Protein AF-A0A2W7TNK2-F1 (afdb_monomer)

Solvent-accessible surface area (backbone atoms only — not comparable to full-atom values): 6602 Å² total; per-residue (Å²): 133,85,77,79,74,68,55,75,65,72,37,73,95,37,29,59,63,49,52,48,51,50,50,52,50,54,53,50,50,50,51,48,51,68,58,57,78,72,53,95,67,97,65,60,70,71,51,51,52,51,53,49,38,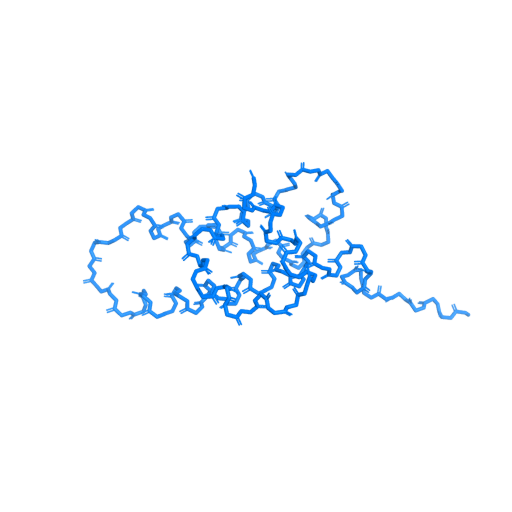49,52,56,40,62,76,41,67,84,44,63,78,59,63,70,53,82,57,87,78,30,82,50,52,52,33,48,49,64,47,46,78,81,41,42,78,70,48,58,79,66,47,82,41,73,71,50,40,55,54,47,54,66,50,75,103

Sequence (109 aa):
MLLYFRPWFKKEQFCKKIRFAKLVLSITERIIQQKYEGQVGKVADATESIIWNYSMLKSRYMYKVYWVDVAPCSSNERYLKKLVPYIADELNSYLSDDELVEQFSRIAS

Secondary structure (DSSP, 8-state):
-------GGGSHHHHHHHHHHHHHHHHHHHHHHHHHSS--S---HHHHHHHHHHHHHHHHHT-GGGTS--STT-HHHHHHHHHGGGSHHHHHTTTTSHHHHHHHHHHH-

pLDDT: mean 74.06, std 13.02, range [37.75, 91.62]

Radius of gyration: 15.34 Å; Cα contacts (8 Å, |Δi|>4): 72; chains: 1; bounding box: 29×29×57 Å

Organism: NCBI:txid1004304

Foldseek 3Di:
DPPPPPPPCPPPLNVLVLVLLVVLLVLLVVVCCVPPVPDPDDPPDLNCQSVVLSVVLVVCSPPVVQRPPPDQPGPNLVSCLSRCVVRVVVVVVVPPDPSSVVVSVSSPD

Nearest PDB structures (foldseek):
  6o72-assembly1_A  TM=2.523E-01  e=8.579E+00  Parus major

Structure (mmCIF, N/CA/C/O backbone):
data_AF-A0A2W7TNK2-F1
#
_entry.id   AF-A0A2W7TNK2-F1
#
loop_
_atom_site.group_PDB
_atom_site.id
_atom_site.type_symbol
_atom_site.label_atom_id
_atom_site.label_alt_id
_atom_site.label_comp_id
_atom_site.label_asym_id
_atom_site.label_entity_id
_atom_site.label_seq_id
_atom_site.pdbx_PDB_ins_code
_atom_site.Cartn_x
_atom_site.Cartn_y
_atom_site.Cartn_z
_atom_site.occupancy
_atom_site.B_iso_or_equiv
_atom_site.auth_seq_id
_atom_site.auth_comp_id
_atom_site.auth_asym_id
_atom_site.auth_atom_id
_atom_site.pdbx_PDB_model_num
ATOM 1 N N . MET A 1 1 ? 13.760 14.342 -32.864 1.00 37.75 1 MET A N 1
ATOM 2 C CA . MET A 1 1 ? 13.080 13.108 -32.415 1.00 37.75 1 MET A CA 1
ATOM 3 C C . MET A 1 1 ? 12.784 13.267 -30.926 1.00 37.75 1 MET A C 1
ATOM 5 O O . MET A 1 1 ? 13.675 13.062 -30.113 1.00 37.75 1 MET A O 1
ATOM 9 N N . LEU A 1 2 ? 11.595 13.769 -30.563 1.00 42.09 2 LEU A N 1
ATOM 10 C CA . LEU A 1 2 ? 11.202 13.881 -29.155 1.00 42.09 2 LEU A CA 1
ATOM 11 C C . LEU A 1 2 ? 10.987 12.463 -28.619 1.00 42.09 2 LEU A C 1
ATOM 13 O O . LEU A 1 2 ? 9.961 11.839 -28.880 1.00 42.09 2 LEU A O 1
ATOM 17 N N . LEU A 1 3 ? 11.983 11.944 -27.904 1.00 47.88 3 LEU A N 1
ATOM 18 C CA . LEU A 1 3 ? 11.822 10.785 -27.038 1.00 47.88 3 LEU A CA 1
ATOM 19 C C . LEU A 1 3 ? 10.714 11.137 -26.046 1.00 47.88 3 LEU A C 1
ATOM 21 O O . LEU A 1 3 ? 10.939 11.877 -25.090 1.00 47.88 3 LEU A O 1
ATOM 25 N N . TYR A 1 4 ? 9.503 10.642 -26.299 1.00 53.75 4 TYR A N 1
ATOM 26 C CA . TYR A 1 4 ? 8.426 10.630 -25.323 1.00 53.75 4 TYR A CA 1
ATOM 27 C C . TYR A 1 4 ? 8.915 9.805 -24.135 1.00 53.75 4 TYR A C 1
ATOM 29 O O . TYR A 1 4 ? 8.724 8.588 -24.074 1.00 53.75 4 TYR A O 1
ATOM 37 N N . PHE A 1 5 ? 9.582 10.465 -23.190 1.00 59.50 5 PHE A N 1
ATOM 38 C CA . PHE A 1 5 ? 9.868 9.917 -21.880 1.00 59.50 5 PHE A CA 1
ATOM 39 C C . PHE A 1 5 ? 8.517 9.705 -21.204 1.00 59.50 5 PHE A C 1
ATOM 41 O O . PHE A 1 5 ? 8.021 10.561 -20.472 1.00 59.50 5 PHE A O 1
ATOM 48 N N . ARG A 1 6 ? 7.881 8.556 -21.478 1.00 59.94 6 ARG A N 1
ATOM 49 C CA . ARG A 1 6 ? 6.765 8.091 -20.661 1.00 59.94 6 ARG A CA 1
ATOM 50 C C . ARG A 1 6 ? 7.265 8.149 -19.218 1.00 59.94 6 ARG A C 1
ATOM 52 O O . ARG A 1 6 ? 8.353 7.620 -18.949 1.00 59.94 6 ARG A O 1
ATOM 59 N N . PRO A 1 7 ? 6.519 8.799 -18.307 1.00 67.19 7 PRO A N 1
ATOM 60 C CA . PRO A 1 7 ? 6.898 8.837 -16.909 1.00 67.19 7 PRO A CA 1
ATOM 61 C C . PRO A 1 7 ? 7.227 7.420 -16.454 1.00 67.19 7 PRO A C 1
ATOM 63 O O . PRO A 1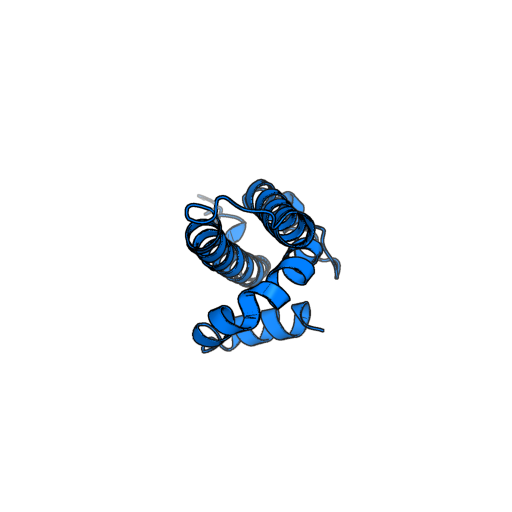 7 ? 6.533 6.477 -16.831 1.00 67.19 7 PRO A O 1
ATOM 66 N N . TRP A 1 8 ? 8.309 7.244 -15.701 1.00 70.62 8 TRP A N 1
ATOM 67 C CA . TRP A 1 8 ? 8.822 5.910 -15.373 1.00 70.62 8 TRP A CA 1
ATOM 68 C C . TRP A 1 8 ? 7.759 5.020 -14.700 1.00 70.62 8 TRP A C 1
ATOM 70 O O . TRP A 1 8 ? 7.748 3.820 -14.941 1.00 70.62 8 TRP A O 1
ATOM 80 N N . PHE A 1 9 ? 6.822 5.613 -13.953 1.00 65.81 9 PHE A N 1
ATOM 81 C CA . PHE A 1 9 ? 5.680 4.941 -13.322 1.00 65.81 9 PHE A CA 1
ATOM 82 C C . PHE A 1 9 ? 4.566 4.513 -14.300 1.00 65.81 9 PHE A C 1
ATOM 84 O O . PHE A 1 9 ? 3.712 3.709 -13.943 1.00 65.81 9 PHE A O 1
ATOM 91 N N . LYS A 1 10 ? 4.563 5.036 -15.534 1.00 65.69 10 LYS A N 1
ATOM 92 C CA . LYS A 1 10 ? 3.686 4.614 -16.643 1.00 65.69 10 LYS A CA 1
ATOM 93 C C . LYS A 1 10 ? 4.312 3.512 -17.509 1.00 65.69 10 LYS A C 1
ATOM 95 O O . LYS A 1 10 ? 3.725 3.132 -18.520 1.00 65.69 10 LYS A O 1
ATOM 100 N N . LYS A 1 11 ? 5.510 3.019 -17.169 1.00 69.06 11 LYS A N 1
ATOM 101 C CA . LYS A 1 11 ? 6.059 1.807 -17.793 1.00 69.06 11 LYS A CA 1
ATOM 102 C C . LYS A 1 11 ? 5.320 0.595 -17.228 1.00 69.06 11 LYS A C 1
ATOM 104 O O . LYS A 1 11 ? 5.171 0.491 -16.014 1.00 69.06 11 LYS A O 1
ATOM 109 N N . GLU A 1 12 ? 4.891 -0.310 -18.100 1.00 66.12 12 GLU A N 1
ATOM 110 C CA . GLU A 1 12 ? 4.038 -1.464 -17.775 1.00 66.12 12 GLU A CA 1
ATOM 111 C C . GLU A 1 12 ? 4.574 -2.294 -16.597 1.00 66.12 12 GLU A C 1
ATOM 113 O O . GLU A 1 12 ? 3.850 -2.548 -15.638 1.00 66.12 12 GLU A O 1
ATOM 118 N N . GLN A 1 13 ? 5.887 -2.551 -16.582 1.00 65.88 13 GLN A N 1
ATOM 119 C CA . GLN A 1 13 ? 6.589 -3.287 -15.520 1.00 65.88 13 GLN A CA 1
ATOM 120 C C . GLN A 1 13 ? 6.488 -2.671 -14.108 1.00 65.88 13 GLN A C 1
ATOM 122 O O . GLN A 1 13 ? 6.670 -3.371 -13.115 1.00 65.88 13 GLN A O 1
ATOM 127 N N . PHE A 1 14 ? 6.212 -1.368 -13.995 1.00 65.69 14 PHE A N 1
ATOM 128 C CA . PHE A 1 14 ? 6.069 -0.668 -12.709 1.00 65.69 14 PHE A CA 1
ATOM 129 C C . PHE A 1 14 ? 4.631 -0.234 -12.434 1.00 65.69 14 PHE A C 1
ATOM 131 O O . PHE A 1 14 ? 4.271 0.029 -11.287 1.00 65.69 14 PHE A O 1
ATOM 138 N N . CYS A 1 15 ? 3.803 -0.170 -13.477 1.00 71.06 15 CYS A N 1
ATOM 139 C CA . CYS A 1 15 ? 2.464 0.386 -13.402 1.00 71.06 15 CYS A CA 1
ATOM 140 C C . CYS A 1 15 ? 1.578 -0.411 -12.436 1.00 71.06 15 CYS A C 1
ATOM 142 O O . CYS A 1 15 ? 0.896 0.194 -11.613 1.00 71.06 15 CYS A O 1
ATOM 144 N N . LYS A 1 16 ? 1.662 -1.749 -12.450 1.00 77.12 16 LYS A N 1
ATOM 145 C CA . LYS A 1 16 ? 0.843 -2.618 -11.585 1.00 77.12 16 LYS A CA 1
ATOM 146 C C . LYS A 1 16 ? 1.195 -2.470 -10.102 1.00 77.12 16 LYS A C 1
ATOM 148 O O . LYS A 1 16 ? 0.325 -2.168 -9.289 1.00 77.12 16 LYS A O 1
ATOM 153 N N . LYS A 1 17 ? 2.485 -2.571 -9.753 1.00 78.69 17 LYS A N 1
ATOM 154 C CA . LYS A 1 17 ? 2.968 -2.408 -8.366 1.00 78.69 17 LYS A CA 1
ATOM 155 C C . LYS A 1 17 ? 2.633 -1.029 -7.793 1.00 78.69 17 LYS A C 1
ATOM 157 O O . LYS A 1 17 ? 2.207 -0.919 -6.647 1.00 78.69 17 LYS A O 1
ATOM 162 N N . ILE A 1 18 ? 2.791 0.021 -8.601 1.00 81.25 18 ILE A N 1
ATOM 163 C CA . ILE A 1 18 ? 2.493 1.399 -8.194 1.00 81.25 18 ILE A CA 1
ATOM 164 C C . ILE A 1 18 ? 0.983 1.610 -8.060 1.00 81.25 18 ILE A C 1
ATOM 166 O O . ILE A 1 18 ? 0.550 2.210 -7.082 1.00 81.25 18 ILE A O 1
ATOM 170 N N . ARG A 1 19 ? 0.162 1.091 -8.986 1.00 83.06 19 ARG A N 1
ATOM 171 C CA . ARG A 1 19 ? -1.308 1.136 -8.870 1.00 83.06 19 ARG A CA 1
ATOM 172 C C . ARG A 1 19 ? -1.779 0.455 -7.587 1.00 83.06 19 ARG A C 1
ATOM 174 O O . ARG A 1 19 ? -2.545 1.062 -6.843 1.00 83.06 19 ARG A O 1
ATOM 181 N N . PHE A 1 20 ? -1.268 -0.740 -7.296 1.00 85.31 20 PHE A N 1
ATOM 182 C CA . PHE A 1 20 ? -1.586 -1.461 -6.066 1.00 85.31 20 PHE A CA 1
ATOM 183 C C . PHE A 1 20 ? -1.164 -0.675 -4.819 1.00 85.31 20 PHE A C 1
ATOM 185 O O . PHE A 1 20 ? -1.969 -0.451 -3.921 1.00 85.31 20 PHE A O 1
ATOM 192 N N . ALA A 1 21 ? 0.064 -0.159 -4.782 1.00 87.94 21 ALA A N 1
ATOM 193 C CA . ALA A 1 21 ? 0.537 0.624 -3.645 1.00 87.94 21 ALA A CA 1
ATOM 194 C C . ALA A 1 21 ? -0.239 1.927 -3.435 1.00 87.94 21 ALA A C 1
ATOM 196 O O . ALA A 1 21 ? -0.467 2.325 -2.295 1.00 87.94 21 ALA A O 1
ATOM 197 N N . LYS A 1 22 ? -0.676 2.574 -4.520 1.00 88.62 22 LYS A N 1
ATOM 198 C CA . LYS A 1 22 ? -1.558 3.740 -4.450 1.00 88.62 22 LYS A CA 1
ATOM 199 C C . LYS A 1 22 ? -2.886 3.379 -3.796 1.00 88.62 22 LYS A C 1
ATOM 201 O O . LYS A 1 22 ? -3.343 4.114 -2.930 1.00 88.62 22 LYS A O 1
ATOM 206 N N . LEU A 1 23 ? -3.480 2.258 -4.204 1.00 89.06 23 LEU A N 1
ATOM 207 C CA . LEU A 1 23 ? -4.738 1.772 -3.647 1.00 89.06 23 LEU A CA 1
ATOM 208 C C . LEU A 1 23 ? -4.596 1.467 -2.153 1.00 89.06 23 LEU A C 1
ATOM 210 O O . LEU A 1 23 ? -5.392 1.962 -1.360 1.00 89.06 23 LEU A O 1
ATOM 214 N N . VAL A 1 24 ? -3.539 0.743 -1.767 1.00 90.19 24 VAL A N 1
ATOM 215 C CA . VAL A 1 24 ? -3.213 0.475 -0.358 1.00 90.19 24 VAL A CA 1
ATOM 216 C C . VAL A 1 24 ? -3.081 1.784 0.421 1.00 90.19 24 VAL A C 1
ATOM 218 O O . VAL A 1 24 ? -3.749 1.946 1.435 1.00 90.19 24 VAL A O 1
ATOM 221 N N . LEU A 1 25 ? -2.303 2.754 -0.076 1.00 91.62 25 LEU A N 1
ATOM 222 C CA . LEU A 1 25 ? -2.157 4.062 0.571 1.00 91.62 25 LEU A CA 1
ATOM 223 C C . LEU A 1 25 ? -3.497 4.782 0.749 1.00 91.62 25 LEU A C 1
ATOM 225 O O . LEU A 1 25 ? -3.750 5.299 1.831 1.00 91.62 25 LEU A O 1
ATOM 229 N N . SER A 1 26 ? -4.350 4.804 -0.276 1.00 90.94 26 SER A N 1
ATOM 230 C CA . SER A 1 26 ? -5.653 5.475 -0.212 1.00 90.94 26 SER A CA 1
ATOM 231 C C . SER A 1 26 ? -6.607 4.821 0.789 1.00 90.94 26 SER A C 1
ATOM 233 O O . SER A 1 26 ? -7.275 5.524 1.544 1.00 90.94 26 SER A O 1
ATOM 235 N N . ILE A 1 27 ? -6.661 3.487 0.832 1.00 89.88 27 ILE A N 1
ATOM 236 C CA . ILE A 1 27 ? -7.504 2.763 1.793 1.00 89.88 27 ILE A CA 1
ATOM 237 C C . ILE A 1 27 ? -6.969 2.957 3.216 1.00 89.88 27 ILE A C 1
ATOM 239 O O . ILE A 1 27 ? -7.735 3.288 4.121 1.00 89.88 27 ILE A O 1
ATOM 243 N N . THR A 1 28 ? -5.654 2.814 3.416 1.00 89.25 28 THR A N 1
ATOM 244 C CA . THR A 1 28 ? -5.023 3.024 4.724 1.00 89.25 28 THR A CA 1
ATOM 245 C C . THR A 1 28 ? -5.204 4.461 5.218 1.00 89.25 28 THR A C 1
ATOM 247 O O . THR A 1 28 ? -5.520 4.650 6.387 1.00 89.25 28 THR A O 1
ATOM 250 N N . GLU A 1 29 ? -5.070 5.472 4.352 1.00 90.25 29 GLU A N 1
ATOM 251 C CA . GLU A 1 29 ? -5.316 6.880 4.703 1.00 90.25 29 GLU A CA 1
ATOM 252 C C . GLU A 1 29 ? -6.757 7.091 5.182 1.00 90.25 29 GLU A C 1
ATOM 254 O O . GLU A 1 29 ? -6.966 7.708 6.226 1.00 90.25 29 GLU A O 1
ATOM 259 N N . ARG A 1 30 ? -7.739 6.497 4.490 1.00 88.50 30 ARG A N 1
ATOM 260 C CA . ARG A 1 30 ? -9.149 6.565 4.895 1.00 88.50 30 ARG A CA 1
ATOM 261 C C . ARG A 1 30 ? -9.388 5.917 6.258 1.00 88.50 30 ARG A C 1
ATOM 263 O O . ARG A 1 30 ? -10.080 6.497 7.088 1.00 88.50 30 ARG A O 1
ATOM 270 N N . ILE A 1 31 ? -8.816 4.738 6.503 1.00 85.31 31 ILE A N 1
ATOM 271 C CA . ILE A 1 31 ? -8.932 4.047 7.798 1.00 85.31 31 ILE A CA 1
ATOM 272 C C . ILE A 1 31 ? -8.279 4.873 8.906 1.00 85.31 31 ILE A C 1
ATOM 274 O O . ILE A 1 31 ? -8.853 4.986 9.989 1.00 85.31 31 ILE A O 1
ATOM 278 N N . ILE A 1 32 ? -7.112 5.472 8.636 1.00 85.12 32 ILE A N 1
ATOM 279 C CA . ILE A 1 32 ? -6.420 6.319 9.606 1.00 85.12 32 ILE A CA 1
ATOM 280 C C . ILE A 1 32 ? -7.297 7.519 9.983 1.00 85.12 32 ILE A C 1
ATOM 282 O O . ILE A 1 32 ? -7.511 7.770 11.166 1.00 85.12 32 ILE A O 1
ATOM 286 N N . GLN A 1 33 ? -7.857 8.214 8.992 1.00 83.88 33 GLN A N 1
ATOM 287 C CA . GLN A 1 33 ? -8.765 9.343 9.222 1.00 83.88 33 GLN A CA 1
ATOM 288 C C . GLN A 1 33 ? -10.007 8.915 10.017 1.00 83.88 33 GLN A C 1
ATOM 290 O O . GLN A 1 33 ? -10.333 9.520 11.033 1.00 83.88 33 GLN A O 1
ATOM 295 N N . GLN A 1 34 ? -10.660 7.817 9.620 1.00 80.06 34 GLN A N 1
ATOM 296 C CA . GLN A 1 34 ? -11.888 7.333 10.261 1.00 80.06 34 GLN A CA 1
ATOM 297 C C . GLN A 1 34 ? -11.686 6.870 11.709 1.00 80.06 34 GLN A C 1
ATOM 299 O O . GLN A 1 34 ? -12.557 7.097 12.548 1.00 80.06 34 GLN A O 1
ATOM 304 N N . LYS A 1 35 ? -10.571 6.194 12.011 1.00 74.00 35 LYS A N 1
ATOM 305 C CA . LYS A 1 35 ? -10.328 5.614 13.340 1.00 74.00 35 LYS A CA 1
ATOM 306 C C . LYS A 1 35 ? -9.619 6.570 14.297 1.00 74.00 35 LYS A C 1
ATOM 308 O O . LYS A 1 35 ? -9.862 6.477 15.498 1.00 74.00 35 LYS A O 1
ATOM 313 N N . TYR A 1 36 ? -8.781 7.485 13.803 1.00 63.34 36 TYR A N 1
ATOM 314 C CA . TYR A 1 36 ? -7.854 8.236 14.661 1.00 63.34 36 TYR A CA 1
ATOM 315 C C . TYR A 1 36 ? -8.120 9.738 14.762 1.00 63.34 36 TYR A C 1
ATOM 317 O O . TYR A 1 36 ? -7.677 10.335 15.738 1.00 63.34 36 TYR A O 1
ATOM 325 N N . GLU A 1 37 ? -8.902 10.351 13.867 1.00 56.44 37 GLU A N 1
ATOM 326 C CA . GLU A 1 37 ? -9.408 11.714 14.123 1.00 56.44 37 GLU A CA 1
ATOM 327 C C . GLU A 1 37 ? -10.555 11.719 15.159 1.00 56.44 37 GLU A C 1
ATOM 329 O O . GLU A 1 37 ? -10.892 12.769 15.699 1.00 56.44 37 GLU A O 1
ATOM 334 N N . GLY A 1 38 ? -11.122 10.546 15.494 1.00 51.25 38 GLY A N 1
ATOM 335 C CA . GLY A 1 38 ? -12.251 10.402 16.425 1.00 51.25 38 GLY A CA 1
ATOM 336 C C . GLY A 1 38 ? -11.959 9.783 17.803 1.00 51.25 38 GLY A C 1
ATOM 337 O O . GLY A 1 38 ? -12.820 9.866 18.678 1.00 51.25 38 GLY A O 1
ATOM 338 N N . GLN A 1 39 ? -10.798 9.156 18.043 1.00 51.03 39 GLN A N 1
ATOM 339 C CA . GLN A 1 39 ? -10.529 8.419 19.294 1.00 51.03 39 GLN A CA 1
ATOM 340 C C . GLN A 1 39 ? -9.478 9.098 20.186 1.00 51.03 39 GLN A C 1
ATOM 342 O O . GLN A 1 39 ? -8.274 8.938 20.007 1.00 51.03 39 GLN A O 1
ATOM 347 N N . VAL A 1 40 ? -9.952 9.789 21.228 1.00 46.28 40 VAL A N 1
ATOM 348 C CA . VAL A 1 40 ? -9.152 10.190 22.396 1.00 46.28 40 VAL A CA 1
ATOM 349 C C . VAL A 1 40 ? -9.122 9.012 23.378 1.00 46.28 40 VAL A C 1
ATOM 351 O O . VAL A 1 40 ? -9.960 8.911 24.269 1.00 46.28 40 VAL A O 1
ATOM 354 N N . GLY A 1 41 ? -8.201 8.063 23.200 1.00 47.94 41 GLY A N 1
ATOM 355 C CA . GLY A 1 41 ? -8.071 6.936 24.129 1.00 47.94 41 GLY A CA 1
ATOM 356 C C . GLY A 1 41 ? -7.102 5.854 23.663 1.00 47.94 41 GLY A C 1
ATOM 357 O O . GLY A 1 41 ? -7.015 5.569 22.478 1.00 47.94 41 GLY A O 1
ATOM 358 N N . LYS A 1 42 ? -6.360 5.278 24.618 1.00 52.25 42 LYS A N 1
ATOM 359 C CA . LYS A 1 42 ? -5.239 4.328 24.463 1.00 52.25 42 LYS A CA 1
ATOM 360 C C . LYS A 1 42 ? -5.444 3.266 23.367 1.00 52.25 42 LYS A C 1
ATOM 362 O O . LYS A 1 42 ? -5.974 2.192 23.634 1.00 52.25 42 LYS A O 1
ATOM 367 N N . VAL A 1 43 ? -4.903 3.515 22.177 1.00 52.75 43 VAL A N 1
ATOM 368 C CA . VAL A 1 43 ? -4.641 2.489 21.156 1.00 52.75 43 VAL A CA 1
ATOM 369 C C . VAL A 1 43 ? -3.226 2.730 20.629 1.00 52.75 43 VAL A C 1
ATOM 371 O O . VAL A 1 43 ? -3.063 3.323 19.571 1.00 52.75 43 VAL A O 1
ATOM 374 N N . ALA A 1 44 ? -2.202 2.374 21.409 1.00 54.72 44 ALA A N 1
ATOM 375 C CA . ALA A 1 44 ? -0.819 2.758 21.102 1.00 54.72 44 ALA A CA 1
ATOM 376 C C . ALA A 1 44 ? -0.145 1.794 20.102 1.00 54.72 44 ALA A C 1
ATOM 378 O O . ALA A 1 44 ? 0.227 2.209 19.013 1.00 54.72 44 ALA A O 1
ATOM 379 N N . ASP A 1 45 ? -0.100 0.486 20.362 1.00 60.66 45 ASP A N 1
ATOM 380 C CA . ASP A 1 45 ? 0.884 -0.352 19.648 1.00 60.66 45 ASP A CA 1
ATOM 381 C C . ASP A 1 45 ? 0.535 -0.703 18.187 1.00 60.66 45 ASP A C 1
ATOM 383 O O . ASP A 1 45 ? 1.351 -0.536 17.277 1.00 60.66 45 ASP A O 1
ATOM 387 N N . ALA A 1 46 ? -0.680 -1.194 17.914 1.00 59.19 46 ALA A N 1
ATOM 388 C CA . ALA A 1 46 ? -1.064 -1.574 16.545 1.00 59.19 46 ALA A CA 1
ATOM 389 C C . ALA A 1 46 ? -1.259 -0.344 15.638 1.00 59.19 46 ALA A C 1
ATOM 391 O O . ALA A 1 46 ? -0.941 -0.378 14.449 1.00 59.19 46 ALA A O 1
ATOM 392 N N . THR A 1 47 ? -1.740 0.751 16.224 1.00 67.81 47 THR A N 1
ATOM 393 C CA . THR A 1 47 ? -1.947 2.043 15.564 1.00 67.81 47 THR A CA 1
ATOM 394 C C . THR A 1 47 ? -0.628 2.676 15.147 1.00 67.81 47 THR A C 1
ATOM 396 O O . THR A 1 47 ? -0.490 3.080 13.992 1.00 67.81 47 THR A O 1
ATOM 399 N N . GLU A 1 48 ? 0.361 2.710 16.043 1.00 73.31 48 GLU A N 1
ATOM 400 C CA . GLU A 1 48 ? 1.695 3.227 15.731 1.00 73.31 48 GLU A CA 1
ATOM 401 C C . GLU A 1 48 ? 2.353 2.410 14.616 1.00 73.31 48 GLU A C 1
ATOM 403 O O . GLU A 1 48 ? 2.925 2.983 13.688 1.00 73.31 48 GLU A O 1
ATOM 408 N N . SER A 1 49 ? 2.182 1.083 14.625 1.00 81.6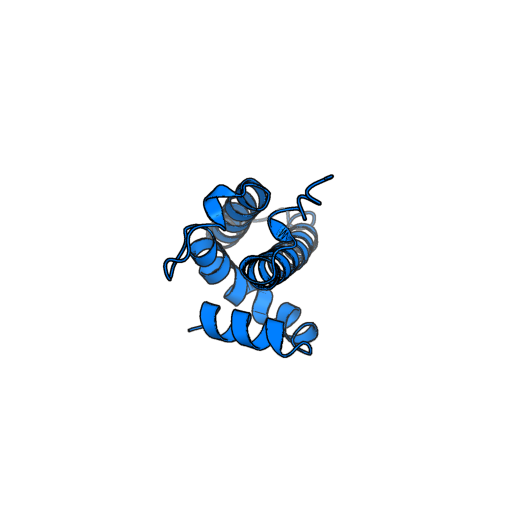2 49 SER A N 1
ATOM 409 C CA . SER A 1 49 ? 2.676 0.212 13.555 1.00 81.62 49 SER A CA 1
ATOM 410 C C . SER A 1 49 ? 2.027 0.526 12.197 1.00 81.62 49 SER A C 1
ATOM 412 O O . SER A 1 49 ? 2.739 0.679 11.200 1.00 81.62 49 SER A O 1
ATOM 414 N N . ILE A 1 50 ? 0.700 0.679 12.117 1.00 85.94 50 ILE A N 1
ATOM 415 C CA . ILE A 1 50 ? 0.008 1.002 10.852 1.00 85.94 50 ILE A CA 1
ATOM 416 C C . ILE A 1 50 ? 0.410 2.394 10.349 1.00 85.94 50 ILE A C 1
ATOM 418 O O . ILE A 1 50 ? 0.785 2.533 9.182 1.00 85.94 50 ILE A O 1
ATOM 422 N N . ILE A 1 51 ? 0.392 3.409 11.219 1.00 86.06 51 ILE A N 1
ATOM 423 C CA . ILE A 1 51 ? 0.749 4.793 10.868 1.00 86.06 51 ILE A CA 1
ATOM 424 C C . ILE A 1 51 ? 2.210 4.878 10.416 1.00 86.06 51 ILE A C 1
ATOM 426 O O . ILE A 1 51 ? 2.508 5.558 9.429 1.00 86.06 51 ILE A O 1
ATOM 430 N N . TRP A 1 52 ? 3.119 4.160 11.078 1.00 88.75 52 TRP A N 1
ATOM 431 C CA . TRP A 1 52 ? 4.523 4.091 10.683 1.00 88.75 52 TRP A CA 1
ATOM 432 C C . TRP A 1 52 ? 4.687 3.473 9.293 1.00 88.75 52 TRP A C 1
ATOM 434 O O . TRP A 1 52 ? 5.278 4.092 8.407 1.00 88.75 52 TRP A O 1
ATOM 444 N N . ASN A 1 53 ? 4.125 2.281 9.060 1.00 90.06 53 ASN A N 1
ATOM 445 C CA . ASN A 1 53 ? 4.230 1.606 7.762 1.00 90.06 53 ASN A CA 1
ATOM 446 C C . ASN A 1 53 ? 3.589 2.438 6.637 1.00 90.06 53 ASN A C 1
ATOM 448 O O . ASN A 1 53 ? 4.159 2.541 5.549 1.00 90.06 53 ASN A O 1
ATOM 452 N N . TYR A 1 54 ? 2.457 3.089 6.914 1.00 91.31 54 TYR A N 1
ATOM 453 C CA . TYR A 1 54 ? 1.810 4.039 6.011 1.00 91.31 54 TYR A CA 1
ATOM 454 C C . TYR A 1 54 ? 2.721 5.223 5.675 1.00 91.31 54 TYR A C 1
ATOM 456 O O . TYR A 1 54 ? 2.953 5.508 4.500 1.00 91.31 54 TYR A O 1
ATOM 464 N N . SER A 1 55 ? 3.294 5.878 6.685 1.00 88.94 55 SER A N 1
ATOM 465 C CA . SER A 1 55 ? 4.173 7.043 6.512 1.00 88.94 55 SER A CA 1
ATOM 466 C C . SER A 1 55 ? 5.434 6.689 5.718 1.00 88.94 55 SER A C 1
ATOM 468 O O . SER A 1 55 ? 5.856 7.426 4.820 1.00 88.94 55 SER A O 1
ATOM 470 N N . MET A 1 56 ? 6.007 5.515 5.986 1.00 90.44 56 MET A N 1
ATOM 471 C CA . MET A 1 56 ? 7.168 5.003 5.261 1.00 90.44 56 MET A CA 1
ATOM 472 C C . MET A 1 56 ? 6.841 4.665 3.804 1.00 90.44 56 MET A C 1
ATOM 474 O O . MET A 1 56 ? 7.614 5.015 2.913 1.00 90.44 56 MET A O 1
ATOM 478 N N . LEU A 1 57 ? 5.689 4.049 3.530 1.00 90.12 57 LEU A N 1
ATOM 479 C CA . LEU A 1 57 ? 5.256 3.782 2.158 1.00 90.12 57 LEU A CA 1
ATOM 480 C C . LEU A 1 57 ? 4.926 5.084 1.410 1.00 90.12 57 LEU A C 1
ATOM 482 O O . LEU A 1 57 ? 5.378 5.268 0.280 1.00 90.12 57 LEU A O 1
ATOM 486 N N . LYS A 1 58 ? 4.202 6.018 2.043 1.00 89.81 58 LYS A N 1
ATOM 487 C CA . LYS A 1 58 ? 3.802 7.313 1.461 1.00 89.81 58 LYS A CA 1
ATOM 488 C C . LYS A 1 58 ? 5.017 8.159 1.097 1.00 89.81 58 LYS A C 1
ATOM 490 O O . LYS A 1 58 ? 5.099 8.658 -0.024 1.00 89.81 58 LYS A O 1
ATOM 495 N N . SER A 1 59 ? 5.994 8.257 2.001 1.00 86.62 59 SER A N 1
ATOM 496 C CA . SER A 1 59 ? 7.238 8.998 1.755 1.00 86.62 59 SER A CA 1
ATOM 497 C C . SER A 1 59 ? 8.094 8.391 0.641 1.00 86.62 59 SER A C 1
ATOM 499 O O . SER A 1 59 ? 8.899 9.101 0.060 1.00 86.62 59 SER A O 1
ATOM 501 N N . ARG A 1 60 ? 7.923 7.109 0.293 1.00 85.19 60 ARG A N 1
ATOM 502 C CA . ARG A 1 60 ? 8.724 6.415 -0.737 1.00 85.19 60 ARG A CA 1
ATOM 503 C C . ARG A 1 60 ? 7.985 6.202 -2.055 1.00 85.19 60 ARG A C 1
ATOM 505 O O . ARG A 1 60 ? 8.620 5.936 -3.074 1.00 85.19 60 ARG A O 1
ATOM 512 N N . TYR A 1 61 ? 6.664 6.359 -2.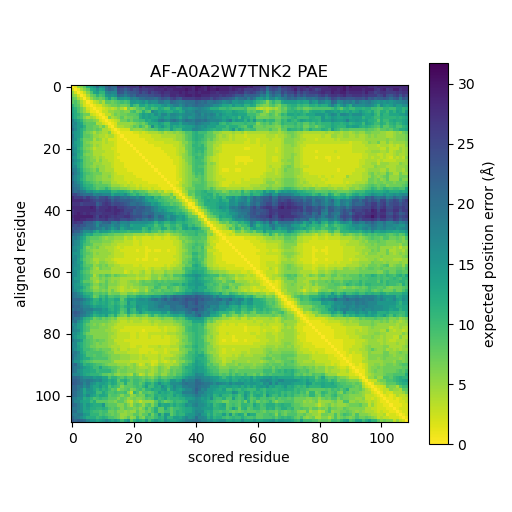064 1.00 82.00 61 TYR A N 1
ATOM 513 C CA . TYR A 1 61 ? 5.795 6.053 -3.200 1.00 82.00 61 TYR A CA 1
ATOM 514 C C . TYR A 1 61 ? 6.178 6.798 -4.491 1.00 82.00 61 TYR A C 1
ATOM 516 O O . TYR A 1 61 ? 6.184 6.194 -5.560 1.00 82.00 61 TYR A O 1
ATOM 524 N N . MET A 1 62 ? 6.588 8.068 -4.410 1.00 77.69 62 MET A N 1
ATOM 525 C CA . MET A 1 62 ? 6.950 8.864 -5.599 1.00 77.69 62 MET A CA 1
ATOM 526 C C . MET A 1 62 ? 8.422 8.740 -6.019 1.00 77.69 62 MET A C 1
ATOM 528 O O . MET A 1 62 ? 8.829 9.296 -7.042 1.00 77.69 62 MET A O 1
ATOM 532 N N . TYR A 1 63 ? 9.234 7.999 -5.268 1.00 77.31 63 TYR A N 1
ATOM 533 C CA . TYR A 1 63 ? 10.668 7.903 -5.507 1.00 77.31 63 TYR A CA 1
ATOM 534 C C . TYR A 1 63 ? 10.993 6.670 -6.344 1.00 77.31 63 TYR A C 1
ATOM 536 O O . TYR A 1 63 ? 10.951 5.535 -5.871 1.00 77.31 63 TYR A O 1
ATOM 544 N N . LYS A 1 64 ? 11.375 6.921 -7.602 1.00 72.81 64 LYS A N 1
ATOM 545 C CA . LYS A 1 64 ? 11.689 5.901 -8.612 1.00 72.81 64 LYS A CA 1
ATOM 546 C C . LYS A 1 64 ? 12.561 4.768 -8.075 1.00 72.81 64 LYS A C 1
ATOM 548 O O . LYS A 1 64 ? 12.228 3.611 -8.299 1.00 72.81 64 LYS A O 1
ATOM 553 N N . VAL A 1 65 ? 13.637 5.102 -7.358 1.00 74.94 65 VAL A N 1
ATOM 554 C CA . VAL A 1 65 ? 14.654 4.157 -6.858 1.00 74.94 65 VAL A CA 1
ATOM 555 C C . VAL A 1 65 ? 14.070 2.989 -6.051 1.00 74.94 65 VAL A C 1
ATOM 557 O O . VAL A 1 65 ? 14.590 1.886 -6.143 1.00 74.94 65 VAL A O 1
ATOM 560 N N . TYR A 1 66 ? 12.946 3.182 -5.354 1.00 72.56 66 TYR A N 1
ATOM 561 C CA . TYR A 1 66 ? 12.317 2.129 -4.545 1.00 72.56 66 TYR A CA 1
ATOM 562 C C . TYR A 1 66 ? 11.377 1.203 -5.330 1.00 72.56 66 TYR A C 1
ATOM 564 O O . TYR A 1 66 ? 10.854 0.240 -4.773 1.00 72.56 66 TYR A O 1
ATOM 572 N N . TRP A 1 67 ? 11.154 1.493 -6.613 1.00 74.31 67 TRP A N 1
ATOM 573 C CA . TRP A 1 67 ? 10.297 0.712 -7.510 1.00 74.31 67 TRP A CA 1
ATOM 574 C C . TRP A 1 67 ? 11.066 0.052 -8.649 1.00 74.31 67 TRP A C 1
ATOM 576 O O . TRP A 1 67 ? 10.551 -0.887 -9.248 1.00 74.31 67 TRP A O 1
ATOM 586 N N . VAL A 1 68 ? 12.273 0.542 -8.963 1.00 69.31 68 VAL A N 1
ATOM 587 C CA . VAL A 1 68 ? 13.136 -0.062 -9.996 1.00 69.31 68 VAL A CA 1
ATOM 588 C C . VAL A 1 68 ? 13.797 -1.345 -9.508 1.00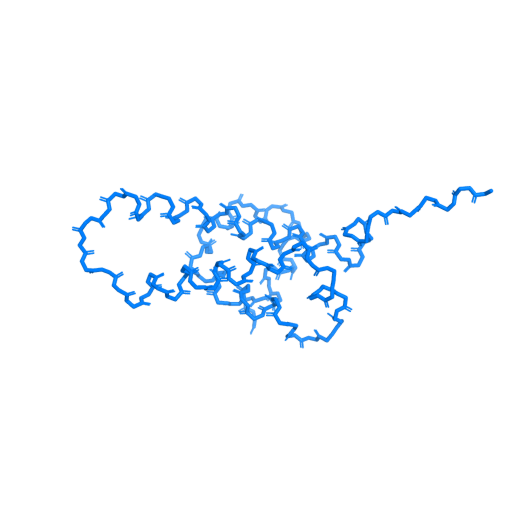 69.31 68 VAL A C 1
ATOM 590 O O . VAL A 1 68 ? 14.305 -2.104 -10.326 1.00 69.31 68 VAL A O 1
ATOM 593 N N . ASP A 1 69 ? 13.798 -1.583 -8.198 1.00 64.44 69 ASP A N 1
ATOM 594 C CA . ASP A 1 69 ? 14.342 -2.806 -7.634 1.00 64.44 69 ASP A CA 1
ATOM 595 C C . ASP A 1 69 ? 13.435 -3.991 -8.001 1.00 64.44 69 ASP A C 1
ATOM 597 O O . ASP A 1 69 ? 12.282 -4.091 -7.569 1.00 64.44 69 ASP A O 1
ATOM 601 N N . VAL A 1 70 ? 13.944 -4.843 -8.892 1.00 56.69 70 VAL A N 1
ATOM 602 C CA . VAL A 1 70 ? 13.234 -6.008 -9.442 1.00 56.69 70 VAL A CA 1
ATOM 603 C C . VAL A 1 70 ? 13.325 -7.215 -8.507 1.00 56.69 70 VAL A C 1
ATOM 605 O O . VAL A 1 70 ? 12.676 -8.232 -8.760 1.00 56.69 70 VAL A O 1
ATOM 608 N N . ALA A 1 71 ? 14.109 -7.108 -7.429 1.00 57.59 71 ALA A N 1
ATOM 609 C CA . ALA A 1 71 ? 14.246 -8.164 -6.446 1.00 57.59 71 ALA A CA 1
ATOM 610 C C . ALA A 1 71 ? 12.890 -8.476 -5.775 1.00 57.59 71 ALA A C 1
ATOM 612 O O . ALA A 1 71 ? 12.126 -7.558 -5.447 1.00 57.59 71 ALA A O 1
ATOM 613 N N . PRO A 1 72 ? 12.563 -9.763 -5.553 1.00 54.06 72 PRO A N 1
ATOM 614 C CA . PRO A 1 72 ? 11.482 -10.127 -4.647 1.00 54.06 72 PRO A CA 1
ATOM 615 C C . PRO A 1 72 ? 11.782 -9.564 -3.248 1.00 54.06 72 PRO A C 1
ATOM 617 O O . PRO A 1 72 ? 12.923 -9.620 -2.794 1.00 54.06 72 PRO A O 1
ATOM 620 N N . CYS A 1 73 ? 10.766 -9.017 -2.574 1.00 60.62 73 CYS A N 1
ATOM 621 C CA . CYS A 1 73 ? 10.870 -8.345 -1.273 1.00 60.62 73 CYS A CA 1
ATOM 622 C C . CYS A 1 73 ? 11.568 -6.976 -1.308 1.00 60.62 73 CYS A C 1
ATOM 624 O O . CYS A 1 73 ? 12.315 -6.631 -0.385 1.00 60.62 73 CYS A O 1
ATOM 626 N N . SER A 1 74 ? 11.291 -6.164 -2.334 1.00 68.31 74 SER A N 1
ATOM 627 C CA . SER A 1 74 ? 11.760 -4.773 -2.374 1.00 68.31 74 SER A CA 1
ATOM 628 C C . SER A 1 74 ? 11.355 -3.999 -1.108 1.00 68.31 74 SER A C 1
ATOM 630 O O . SER A 1 74 ? 10.397 -4.343 -0.405 1.00 68.31 74 SER A O 1
ATOM 632 N N . SER A 1 75 ? 12.071 -2.912 -0.806 1.00 69.88 75 SER A N 1
ATOM 633 C CA . SER A 1 75 ? 11.823 -2.124 0.411 1.00 69.88 75 SER A CA 1
ATOM 634 C C . SER A 1 75 ? 10.359 -1.669 0.549 1.00 69.88 75 SER A C 1
ATOM 636 O O . SER A 1 75 ? 9.856 -1.592 1.667 1.00 69.88 75 SER A O 1
ATOM 638 N N . ASN A 1 76 ? 9.656 -1.440 -0.568 1.00 79.62 76 ASN A N 1
ATOM 639 C CA . ASN A 1 76 ? 8.236 -1.081 -0.576 1.00 79.62 76 ASN A CA 1
ATOM 640 C C . ASN A 1 76 ? 7.301 -2.289 -0.431 1.00 79.62 76 ASN A C 1
ATOM 642 O O . ASN A 1 76 ? 6.280 -2.174 0.246 1.00 79.62 76 ASN A O 1
ATOM 646 N N . GLU A 1 77 ? 7.655 -3.452 -0.992 1.00 80.31 77 GLU A N 1
ATOM 647 C CA . GLU A 1 77 ? 6.894 -4.694 -0.783 1.00 80.31 77 GLU A CA 1
ATOM 648 C C . GLU A 1 77 ? 6.815 -5.046 0.708 1.00 80.31 77 GLU A C 1
ATOM 650 O O . GLU A 1 77 ? 5.772 -5.496 1.172 1.00 80.31 77 GLU A O 1
ATOM 655 N N . ARG A 1 78 ? 7.857 -4.740 1.495 1.00 84.94 78 ARG A N 1
ATOM 656 C CA . ARG A 1 78 ? 7.834 -4.906 2.958 1.00 84.94 78 ARG A CA 1
ATOM 657 C C . ARG A 1 78 ? 6.693 -4.133 3.626 1.00 84.94 78 ARG A C 1
ATOM 659 O O . ARG A 1 78 ? 5.993 -4.705 4.455 1.00 84.94 78 ARG A O 1
ATOM 666 N N . TYR A 1 79 ? 6.508 -2.856 3.291 1.00 88.00 79 TYR A N 1
ATOM 667 C CA . TYR A 1 79 ? 5.442 -2.045 3.892 1.00 88.00 79 TYR A CA 1
ATOM 668 C C . TYR A 1 79 ? 4.065 -2.485 3.401 1.00 88.00 79 TYR A C 1
ATOM 670 O O . TYR A 1 79 ? 3.130 -2.536 4.192 1.00 88.00 79 TYR A O 1
ATOM 678 N N . LEU A 1 80 ? 3.949 -2.889 2.132 1.00 87.69 80 LEU A N 1
ATOM 679 C CA . LEU A 1 80 ? 2.717 -3.477 1.603 1.00 87.69 80 LEU A CA 1
ATOM 680 C C . LEU A 1 80 ? 2.343 -4.758 2.362 1.00 87.69 80 LEU A C 1
ATOM 682 O O . LEU A 1 80 ? 1.217 -4.860 2.833 1.00 87.69 80 LEU A O 1
ATOM 686 N N . LYS A 1 81 ? 3.294 -5.677 2.589 1.00 87.19 81 LYS A N 1
ATOM 687 C CA . LYS A 1 81 ? 3.081 -6.899 3.391 1.00 87.19 81 LYS A CA 1
ATOM 688 C C . LYS A 1 81 ? 2.616 -6.608 4.815 1.00 87.19 81 LYS A C 1
ATOM 690 O O . LYS A 1 81 ? 1.888 -7.402 5.399 1.00 87.19 81 LYS A O 1
ATOM 695 N N . LYS A 1 82 ? 3.047 -5.482 5.388 1.00 88.12 82 LYS A N 1
ATOM 696 C CA . LYS A 1 82 ? 2.611 -5.053 6.719 1.00 88.12 82 LYS A CA 1
ATOM 697 C C . LYS A 1 82 ? 1.243 -4.385 6.699 1.00 88.12 82 LYS A C 1
ATOM 699 O O . LYS A 1 82 ? 0.506 -4.595 7.643 1.00 88.12 82 LYS A O 1
ATOM 704 N N . LEU A 1 83 ? 0.895 -3.616 5.667 1.00 88.19 83 LEU A N 1
ATOM 705 C CA . LEU A 1 83 ? -0.368 -2.871 5.602 1.00 88.19 83 LEU A CA 1
ATOM 706 C C . LEU A 1 83 ? -1.547 -3.711 5.107 1.00 88.19 83 LEU A C 1
ATOM 708 O O . LEU A 1 83 ? -2.639 -3.584 5.650 1.00 88.19 83 LEU A O 1
ATOM 712 N N . VAL A 1 84 ? -1.332 -4.566 4.103 1.00 88.62 84 VAL A N 1
ATOM 713 C CA . VAL A 1 84 ? -2.393 -5.332 3.428 1.00 88.62 84 VAL A CA 1
ATOM 714 C C . VAL A 1 84 ? -3.272 -6.135 4.397 1.00 88.62 84 VAL A C 1
ATOM 716 O O . VAL A 1 84 ? -4.488 -6.021 4.274 1.00 88.62 84 VAL A O 1
ATOM 719 N N . PRO A 1 85 ? -2.736 -6.864 5.397 1.00 86.94 85 PRO A N 1
ATOM 720 C CA . PRO A 1 85 ? -3.572 -7.602 6.347 1.00 86.94 85 PRO A CA 1
ATOM 721 C C . PRO A 1 85 ? -4.539 -6.725 7.153 1.00 86.94 85 PRO A C 1
ATOM 723 O O . PRO A 1 85 ? -5.602 -7.194 7.538 1.00 86.94 85 PRO A O 1
ATOM 726 N N . TYR A 1 86 ? -4.198 -5.454 7.398 1.00 83.06 86 TYR A N 1
ATOM 727 C CA . TYR A 1 86 ? -5.046 -4.530 8.163 1.00 83.06 86 TYR A CA 1
ATOM 728 C C . TYR A 1 86 ? -6.169 -3.901 7.344 1.00 83.06 86 TYR A C 1
ATOM 730 O O . TYR A 1 86 ? -7.056 -3.279 7.922 1.00 83.06 86 TYR A O 1
ATOM 738 N N . ILE A 1 87 ? -6.087 -4.002 6.018 1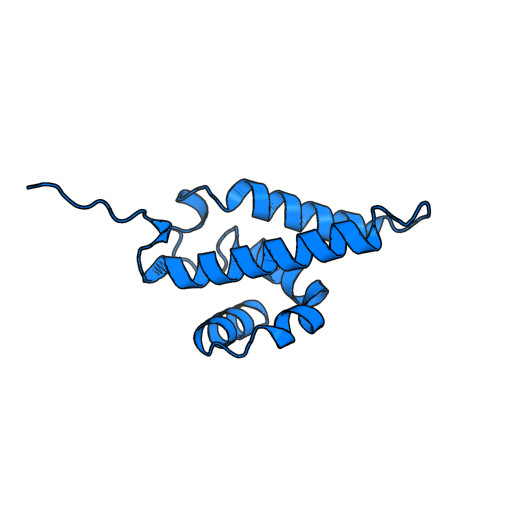.00 85.44 87 ILE A N 1
ATOM 739 C CA . ILE A 1 87 ? -7.024 -3.369 5.089 1.00 85.44 87 ILE A CA 1
ATOM 740 C C . ILE A 1 87 ? -7.663 -4.384 4.139 1.00 85.44 87 ILE A C 1
ATOM 742 O O . ILE A 1 87 ? -8.238 -3.990 3.129 1.00 85.44 87 ILE A O 1
ATOM 746 N N . ALA A 1 88 ? -7.476 -5.683 4.393 1.00 83.44 88 ALA A N 1
ATOM 747 C CA . ALA A 1 88 ? -7.848 -6.747 3.466 1.00 83.44 88 ALA A CA 1
ATOM 748 C C . ALA A 1 88 ? -9.353 -6.732 3.168 1.00 83.44 88 ALA A C 1
ATOM 750 O O . ALA A 1 88 ? -9.743 -6.869 2.011 1.00 83.44 88 ALA A O 1
ATOM 751 N N . ASP A 1 89 ? -10.178 -6.483 4.185 1.00 82.75 89 ASP A N 1
ATOM 752 C CA . ASP A 1 89 ? -11.635 -6.433 4.055 1.00 82.75 89 ASP A CA 1
ATOM 753 C C . ASP A 1 89 ? -12.083 -5.300 3.124 1.00 82.75 89 ASP A C 1
ATOM 755 O O . ASP A 1 89 ? -12.881 -5.513 2.209 1.00 82.75 89 ASP A O 1
ATOM 759 N N . GLU A 1 90 ? -11.520 -4.102 3.284 1.00 83.94 90 GLU A N 1
ATOM 760 C CA . GLU A 1 90 ? -11.782 -2.976 2.392 1.00 83.94 90 GLU A CA 1
ATOM 761 C C . GLU A 1 90 ? -11.172 -3.196 1.007 1.00 83.94 90 GLU A C 1
ATOM 763 O O . GLU A 1 90 ? -11.789 -2.841 0.002 1.00 83.94 90 GLU A O 1
ATOM 768 N N . LEU A 1 91 ? -9.981 -3.793 0.935 1.00 81.19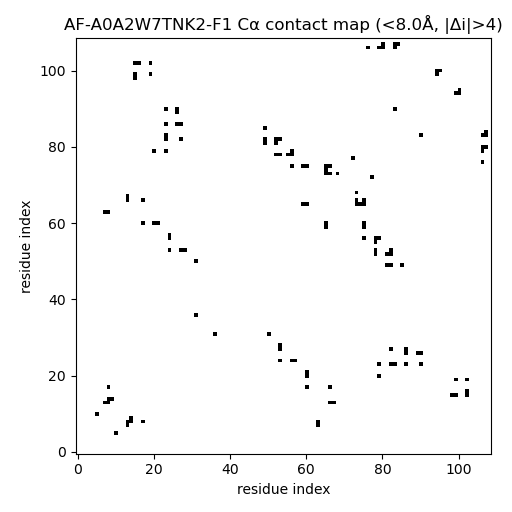 91 LEU A N 1
ATOM 769 C CA . LEU A 1 91 ? -9.259 -4.056 -0.307 1.00 81.19 91 LEU A CA 1
ATOM 770 C C . LEU A 1 91 ? -10.001 -5.058 -1.197 1.00 81.19 91 LEU A C 1
ATOM 772 O O . LEU A 1 91 ? -10.053 -4.840 -2.406 1.00 81.19 91 LEU A O 1
ATOM 776 N N . ASN A 1 92 ? -10.634 -6.082 -0.615 1.00 78.62 92 ASN A N 1
ATOM 777 C CA . ASN A 1 92 ? -11.410 -7.102 -1.331 1.00 78.62 92 ASN A CA 1
ATOM 778 C C . ASN A 1 92 ? -12.499 -6.499 -2.230 1.00 78.62 92 ASN A C 1
ATOM 780 O O . ASN A 1 92 ? -12.749 -7.011 -3.319 1.00 78.62 92 ASN A O 1
ATOM 784 N N . SER A 1 93 ? -13.092 -5.367 -1.833 1.00 78.81 93 SER A N 1
ATOM 785 C CA . SER A 1 93 ? -14.093 -4.658 -2.649 1.00 78.81 93 SER A CA 1
ATOM 786 C C . SER A 1 93 ? -13.539 -4.053 -3.949 1.00 78.81 93 SER A C 1
ATOM 788 O O . SER A 1 93 ? -14.306 -3.746 -4.858 1.00 78.81 93 SER A O 1
ATOM 790 N N . TYR A 1 94 ? -12.214 -3.916 -4.059 1.00 72.75 94 TYR A N 1
ATOM 791 C CA . TYR A 1 94 ? -11.507 -3.388 -5.230 1.00 72.75 94 TYR A CA 1
ATOM 792 C C . TYR A 1 94 ? -10.766 -4.478 -6.026 1.00 72.75 94 TYR A C 1
ATOM 794 O O . TYR A 1 94 ? -10.161 -4.172 -7.053 1.00 72.75 94 TYR A O 1
ATOM 802 N N . LEU A 1 95 ? -10.810 -5.742 -5.583 1.00 70.06 95 LEU A N 1
ATOM 803 C CA . LEU A 1 95 ? -10.133 -6.881 -6.223 1.00 70.06 95 LEU A CA 1
ATOM 804 C C . LEU A 1 95 ? -10.905 -7.468 -7.424 1.00 70.06 95 LEU A C 1
ATOM 806 O O . LEU A 1 95 ? -10.714 -8.624 -7.778 1.00 70.06 95 LEU A O 1
ATOM 810 N N . SER A 1 96 ? -11.753 -6.682 -8.091 1.00 67.06 96 SER A N 1
ATOM 811 C CA . SER A 1 96 ? -12.402 -7.086 -9.350 1.00 67.06 96 SER A CA 1
ATOM 812 C C . SER A 1 96 ? -11.485 -6.973 -10.577 1.00 67.06 96 SER A C 1
ATOM 814 O O . SER A 1 96 ? -11.876 -7.356 -11.673 1.00 67.06 96 SER A O 1
ATOM 816 N N . ASP A 1 97 ? -10.309 -6.366 -10.415 1.00 69.31 97 ASP A N 1
ATOM 817 C CA . ASP A 1 97 ? -9.276 -6.250 -11.446 1.00 69.31 97 ASP A CA 1
ATOM 818 C C . ASP A 1 97 ? -8.305 -7.430 -11.277 1.00 69.31 97 ASP A C 1
ATOM 820 O O . ASP A 1 97 ? -7.577 -7.487 -10.280 1.00 69.31 97 ASP A O 1
ATOM 824 N N . ASP A 1 98 ? -8.300 -8.368 -12.232 1.00 65.88 98 ASP A N 1
ATOM 825 C CA . ASP A 1 98 ? -7.439 -9.565 -12.230 1.00 65.88 98 ASP A CA 1
ATOM 826 C C . ASP A 1 98 ? -5.956 -9.216 -11.984 1.00 65.88 98 ASP A C 1
ATOM 828 O O . ASP A 1 98 ? -5.212 -9.974 -11.357 1.00 65.88 98 ASP A O 1
ATOM 832 N N . GLU A 1 99 ? -5.520 -8.022 -12.403 1.00 64.06 99 GLU A N 1
ATOM 833 C CA . GLU A 1 99 ? -4.151 -7.544 -12.194 1.00 64.06 99 GLU A CA 1
ATOM 834 C C . GLU A 1 99 ? -3.857 -7.156 -10.737 1.00 64.06 99 GLU A C 1
ATOM 836 O O . GLU A 1 99 ? -2.717 -7.271 -10.273 1.00 64.06 99 GLU A O 1
ATOM 841 N N . LEU A 1 100 ? -4.863 -6.667 -10.007 1.00 69.19 100 LEU A N 1
ATOM 842 C CA . LEU A 1 100 ? -4.744 -6.337 -8.585 1.00 69.19 100 LEU A CA 1
ATOM 843 C C . LEU A 1 100 ? -4.797 -7.598 -7.721 1.00 69.19 100 LEU A C 1
ATOM 845 O O . LEU A 1 100 ? -4.100 -7.651 -6.706 1.00 69.19 100 LEU A O 1
ATOM 849 N N . VAL A 1 101 ? -5.547 -8.617 -8.153 1.00 68.94 101 VAL A N 1
ATOM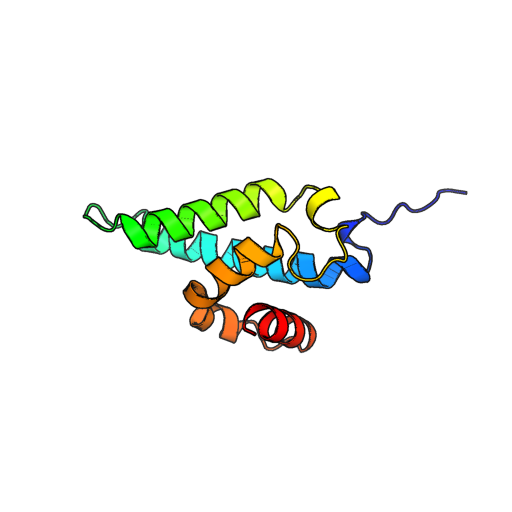 850 C CA . VAL A 1 101 ? -5.587 -9.942 -7.514 1.00 68.94 101 VAL A CA 1
ATOM 851 C C . VAL A 1 101 ? -4.203 -10.586 -7.529 1.00 68.94 101 VAL A C 1
ATOM 853 O O . VAL A 1 101 ? -3.724 -11.014 -6.483 1.00 68.94 101 VAL A O 1
ATOM 856 N N . GLU A 1 102 ? -3.504 -10.567 -8.668 1.00 73.56 102 GLU A N 1
ATOM 857 C CA . GLU A 1 102 ? -2.146 -11.120 -8.777 1.00 73.56 102 GLU A CA 1
ATOM 858 C C . GLU A 1 102 ? -1.166 -10.448 -7.792 1.00 73.56 102 GLU A C 1
ATOM 860 O O . GLU A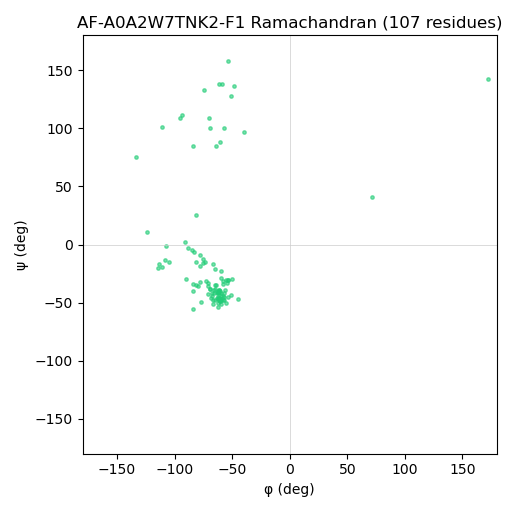 1 102 ? -0.391 -11.117 -7.100 1.00 73.56 102 GLU A O 1
ATOM 865 N N . GLN A 1 103 ? -1.213 -9.113 -7.683 1.00 71.50 103 GLN A N 1
ATOM 866 C CA . GLN A 1 103 ? -0.356 -8.375 -6.747 1.00 71.50 103 GLN A CA 1
ATOM 867 C C . GLN A 1 103 ? -0.744 -8.626 -5.288 1.00 71.50 103 GLN A C 1
ATOM 869 O O . GLN A 1 103 ? 0.141 -8.762 -4.441 1.00 71.50 103 GLN A O 1
ATOM 874 N N . PHE A 1 104 ? -2.039 -8.730 -4.993 1.00 71.31 104 PHE A N 1
ATOM 875 C CA . PHE A 1 104 ? -2.523 -9.078 -3.664 1.00 71.31 104 PHE A CA 1
ATOM 876 C C . PHE A 1 104 ? -2.053 -10.473 -3.249 1.00 71.31 104 PHE A C 1
ATOM 878 O O . PHE A 1 104 ? -1.427 -10.599 -2.200 1.00 71.31 104 PHE A O 1
ATOM 885 N N . SER A 1 105 ? -2.243 -11.495 -4.089 1.00 71.19 105 SER A N 1
ATOM 886 C CA . SER A 1 105 ? -1.787 -12.863 -3.816 1.00 71.19 105 SER A CA 1
ATOM 887 C C . SER A 1 105 ? -0.279 -12.923 -3.571 1.00 71.19 105 SER A C 1
ATOM 889 O O . SER A 1 105 ? 0.160 -13.574 -2.626 1.00 71.19 105 SER A O 1
ATOM 891 N N . ARG A 1 106 ? 0.526 -12.189 -4.351 1.00 75.44 106 ARG A N 1
ATOM 892 C CA . ARG A 1 106 ? 1.987 -12.117 -4.167 1.00 75.44 106 ARG A CA 1
ATOM 893 C C . ARG A 1 106 ? 2.403 -11.469 -2.841 1.00 75.44 106 ARG A C 1
ATOM 895 O O . ARG A 1 106 ? 3.441 -11.825 -2.285 1.00 75.44 106 ARG A O 1
ATOM 902 N N . ILE A 1 107 ? 1.646 -10.483 -2.366 1.00 73.50 107 ILE A N 1
ATOM 903 C CA . ILE A 1 107 ? 1.938 -9.765 -1.119 1.00 73.50 107 ILE A CA 1
ATOM 904 C C . ILE A 1 107 ? 1.385 -10.516 0.099 1.00 73.50 107 ILE A C 1
ATOM 906 O O . ILE A 1 107 ? 2.022 -10.499 1.149 1.00 73.50 107 ILE A O 1
ATOM 910 N N . ALA A 1 108 ? 0.245 -11.190 -0.040 1.00 66.88 108 ALA A N 1
ATOM 911 C CA . ALA A 1 108 ? -0.384 -11.981 1.014 1.00 66.88 108 ALA A CA 1
ATOM 912 C C . ALA A 1 108 ? 0.278 -13.358 1.235 1.00 66.88 108 ALA A C 1
ATOM 914 O O . ALA A 1 108 ? 0.080 -13.941 2.299 1.00 66.88 108 ALA A O 1
ATOM 915 N N . SER A 1 109 ? 1.060 -13.853 0.262 1.00 62.19 109 SER A N 1
ATOM 916 C CA . SER A 1 109 ? 1.907 -15.058 0.377 1.00 62.19 109 SER A CA 1
ATOM 917 C C . SER A 1 109 ? 3.210 -14.791 1.139 1.00 62.19 109 SER A C 1
ATOM 919 O O . SER A 1 109 ? 3.629 -15.680 1.905 1.00 62.19 109 SER A O 1
#

Mean predicted aligned error: 9.27 Å